Protein AF-A0AA38C260-F1 (afdb_monomer_lite)

Organism: Taxus chinensis (NCBI:txid29808)

Structure (mmCIF, N/CA/C/O backbone):
data_AF-A0AA38C260-F1
#
_entry.id   AF-A0AA38C260-F1
#
loop_
_atom_site.group_PDB
_atom_site.id
_atom_site.type_symbol
_atom_site.label_atom_id
_atom_site.label_alt_id
_atom_site.label_comp_id
_atom_site.label_asym_id
_atom_site.label_entity_id
_atom_site.label_seq_id
_atom_site.pdbx_PDB_ins_code
_atom_site.Cartn_x
_atom_site.Cartn_y
_atom_site.Cartn_z
_atom_site.occupancy
_atom_site.B_iso_or_equiv
_atom_site.auth_seq_id
_atom_site.auth_comp_id
_atom_site.auth_asym_id
_atom_site.auth_atom_id
_atom_site.pdbx_PDB_model_num
ATOM 1 N N . SER A 1 1 ? 33.867 -22.734 7.977 1.00 59.00 1 SER A N 1
ATOM 2 C CA . SER A 1 1 ? 32.813 -21.876 7.428 1.00 59.00 1 SER A CA 1
ATOM 3 C C . SER A 1 1 ? 33.289 -21.472 6.067 1.00 59.00 1 SER A C 1
ATOM 5 O O . SER A 1 1 ? 34.160 -20.619 5.976 1.00 59.00 1 SER A O 1
ATOM 7 N N . ASP A 1 2 ? 32.856 -22.215 5.061 1.00 59.16 2 ASP A N 1
ATOM 8 C CA . ASP A 1 2 ? 33.148 -21.930 3.665 1.00 59.16 2 ASP A CA 1
ATOM 9 C C . ASP A 1 2 ? 32.184 -20.819 3.242 1.00 59.16 2 ASP A C 1
ATOM 11 O O . ASP A 1 2 ? 31.002 -21.067 3.015 1.00 59.16 2 ASP A O 1
ATOM 15 N N . ASP A 1 3 ? 32.661 -19.575 3.290 1.00 70.31 3 ASP A N 1
ATOM 16 C CA . ASP A 1 3 ? 31.995 -18.456 2.631 1.00 70.31 3 ASP A CA 1
ATOM 17 C C . ASP A 1 3 ? 32.198 -18.654 1.125 1.00 70.31 3 ASP A C 1
ATOM 19 O O . ASP A 1 3 ? 33.306 -18.471 0.619 1.00 70.31 3 ASP A O 1
ATOM 23 N N . ASP A 1 4 ? 31.151 -19.089 0.423 1.00 73.56 4 ASP A N 1
ATOM 24 C CA . ASP A 1 4 ? 31.157 -19.204 -1.034 1.00 73.56 4 ASP A CA 1
ATOM 25 C C . ASP A 1 4 ? 31.498 -17.833 -1.650 1.00 73.56 4 ASP A C 1
ATOM 27 O O . ASP A 1 4 ? 30.744 -16.862 -1.531 1.00 73.56 4 ASP A O 1
ATOM 31 N N . GLU A 1 5 ? 32.666 -17.741 -2.289 1.00 76.06 5 GLU A N 1
ATOM 32 C CA . GLU A 1 5 ? 33.141 -16.538 -2.969 1.00 76.06 5 GLU A CA 1
ATOM 33 C C . GLU A 1 5 ? 32.204 -16.213 -4.143 1.00 76.06 5 GLU A C 1
ATOM 35 O O . GLU A 1 5 ? 32.021 -17.006 -5.070 1.00 76.06 5 GLU A O 1
ATOM 40 N N . ILE A 1 6 ? 31.557 -15.047 -4.088 1.00 75.25 6 ILE A N 1
ATOM 41 C CA . ILE A 1 6 ? 30.599 -14.618 -5.109 1.00 75.25 6 ILE A CA 1
ATOM 42 C C . ILE A 1 6 ? 31.380 -1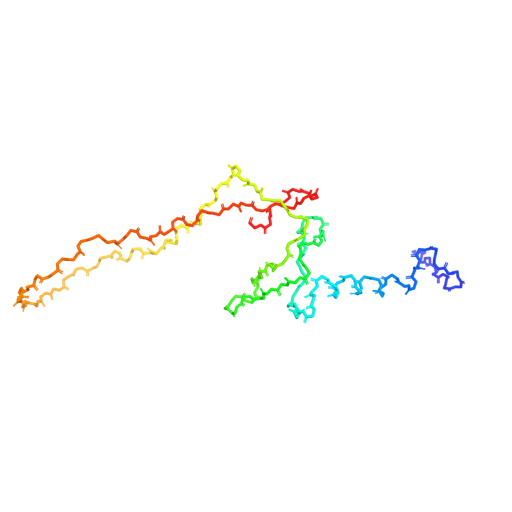4.233 -6.371 1.00 75.25 6 ILE A C 1
ATOM 44 O O . ILE A 1 6 ? 32.012 -13.180 -6.425 1.00 75.25 6 ILE A O 1
ATOM 48 N N . ASP A 1 7 ? 31.320 -15.076 -7.403 1.00 73.88 7 ASP A N 1
ATOM 49 C CA . ASP A 1 7 ? 31.914 -14.789 -8.712 1.00 73.88 7 ASP A CA 1
ATOM 50 C C . ASP A 1 7 ? 31.106 -13.714 -9.461 1.00 73.88 7 ASP A C 1
ATOM 52 O O . ASP A 1 7 ? 30.094 -13.985 -10.113 1.00 73.88 7 ASP A O 1
ATOM 56 N N . TYR A 1 8 ? 31.585 -12.471 -9.391 1.00 73.62 8 TYR A N 1
ATOM 57 C CA . TYR A 1 8 ? 31.019 -11.321 -10.105 1.00 73.62 8 TYR A CA 1
ATOM 58 C C . TYR A 1 8 ? 31.257 -11.350 -11.630 1.00 73.62 8 TYR A C 1
ATOM 60 O O . TYR A 1 8 ? 30.761 -10.468 -12.336 1.00 73.62 8 TYR A O 1
ATOM 68 N N . SER A 1 9 ? 31.994 -12.334 -12.162 1.00 79.50 9 SER A N 1
ATOM 69 C CA . SER A 1 9 ? 32.226 -12.498 -13.609 1.00 79.50 9 SER A CA 1
ATOM 70 C C . SER A 1 9 ? 31.003 -13.073 -14.326 1.00 79.50 9 SER A C 1
ATOM 72 O O . SER A 1 9 ? 30.809 -12.843 -15.523 1.00 79.50 9 SER A O 1
ATOM 74 N N . VAL A 1 10 ? 30.149 -13.806 -13.604 1.00 77.56 10 VAL A N 1
ATOM 75 C CA . VAL A 1 10 ? 28.909 -14.374 -14.136 1.00 77.56 10 VAL A CA 1
ATOM 76 C C . VAL A 1 10 ? 27.795 -13.345 -13.996 1.00 77.56 10 VAL A C 1
ATOM 78 O O . VAL A 1 10 ? 27.401 -12.972 -12.892 1.00 77.56 10 VAL A O 1
ATOM 81 N N . LYS A 1 11 ? 27.235 -12.896 -15.128 1.00 72.94 11 LYS A N 1
ATOM 82 C CA . LYS A 1 11 ? 26.057 -12.023 -15.103 1.00 72.94 11 LYS A CA 1
ATOM 83 C C . LYS A 1 11 ? 24.924 -12.740 -14.345 1.00 72.94 11 LYS A C 1
ATOM 85 O O . LYS A 1 11 ? 24.551 -13.843 -14.757 1.00 72.94 11 LYS A O 1
ATOM 90 N N . PRO A 1 12 ? 24.347 -12.140 -13.287 1.00 79.56 12 PRO A N 1
ATOM 91 C CA . PRO A 1 12 ? 23.298 -12.793 -12.516 1.00 79.56 12 PRO A CA 1
ATOM 92 C C . PRO A 1 12 ? 22.099 -13.106 -13.415 1.00 79.56 12 PRO A C 1
ATOM 94 O O . PRO A 1 12 ? 21.559 -12.211 -14.065 1.00 79.56 12 PRO A O 1
ATOM 97 N N . GLN A 1 13 ? 21.670 -14.370 -13.446 1.00 75.81 13 GLN A N 1
ATOM 98 C CA . GLN A 1 13 ? 20.603 -14.839 -14.346 1.00 75.81 13 GLN A CA 1
ATOM 99 C C . GLN A 1 13 ? 19.256 -14.135 -14.114 1.00 75.81 13 GLN A C 1
ATOM 101 O O . GLN A 1 13 ? 18.431 -14.075 -15.021 1.00 75.81 13 GLN A O 1
ATOM 106 N N . PHE A 1 14 ? 19.047 -13.576 -12.920 1.00 78.94 14 PHE A N 1
ATOM 107 C CA . PHE A 1 14 ? 17.810 -12.906 -12.520 1.00 78.94 14 PHE A CA 1
ATOM 108 C C . PHE A 1 14 ? 17.925 -11.377 -12.446 1.00 78.94 14 PHE A C 1
ATOM 110 O O . PHE A 1 14 ? 16.965 -10.725 -12.043 1.00 78.94 14 PHE A O 1
ATOM 117 N N . TYR A 1 15 ? 19.072 -10.787 -12.808 1.00 84.12 15 TYR A N 1
ATOM 118 C CA . TYR A 1 15 ? 19.221 -9.332 -12.796 1.00 84.12 15 TYR A CA 1
ATOM 119 C C . TYR A 1 15 ? 18.706 -8.724 -14.101 1.00 84.12 15 TYR A C 1
ATOM 121 O O . TYR A 1 15 ? 19.308 -8.891 -15.166 1.00 84.12 15 TYR A O 1
ATOM 129 N N . ASP A 1 16 ? 17.599 -7.994 -13.994 1.00 86.50 16 ASP A N 1
ATOM 130 C CA . ASP A 1 16 ? 17.069 -7.142 -15.053 1.00 86.50 16 ASP A CA 1
ATOM 131 C C . ASP A 1 16 ? 17.439 -5.676 -14.757 1.00 86.50 16 ASP A C 1
ATOM 133 O O . ASP A 1 16 ? 16.861 -5.083 -13.842 1.00 86.50 16 ASP A O 1
ATOM 137 N N . PRO A 1 17 ? 18.369 -5.073 -15.524 1.00 88.19 17 PRO A N 1
ATOM 138 C CA . PRO A 1 17 ? 18.802 -3.692 -15.309 1.00 88.19 17 PRO A CA 1
ATOM 139 C C . PRO A 1 17 ? 17.680 -2.654 -15.425 1.00 88.19 17 PRO A C 1
ATOM 141 O O . PRO A 1 17 ? 17.819 -1.562 -14.892 1.00 88.19 17 PRO A O 1
ATOM 144 N N . CYS A 1 18 ? 16.584 -2.973 -16.121 1.00 91.25 18 CYS A N 1
ATOM 145 C CA . CYS A 1 18 ? 15.461 -2.060 -16.338 1.00 91.25 18 CYS A CA 1
ATOM 146 C C . CYS A 1 18 ? 14.292 -2.323 -15.377 1.00 91.25 18 CYS A C 1
ATOM 148 O O . CYS A 1 18 ? 13.206 -1.765 -15.562 1.00 91.25 18 CYS A O 1
ATOM 150 N N . SER A 1 19 ? 14.447 -3.216 -14.391 1.00 89.88 19 SER A N 1
ATOM 151 C CA . SER A 1 19 ? 13.377 -3.490 -13.425 1.00 89.88 19 SER A CA 1
ATOM 152 C C . SER A 1 19 ? 13.001 -2.236 -12.645 1.00 89.88 19 SER A C 1
ATOM 154 O O . SER A 1 19 ? 11.823 -1.884 -12.596 1.00 89.88 19 SER A O 1
ATOM 156 N N . ASP A 1 20 ? 14.007 -1.528 -12.139 1.00 91.12 20 ASP A N 1
ATOM 157 C CA . ASP A 1 20 ? 13.814 -0.344 -11.306 1.00 91.12 20 ASP A CA 1
ATOM 158 C C . ASP A 1 20 ? 13.115 0.781 -12.085 1.00 91.12 20 ASP A C 1
ATOM 160 O O . ASP A 1 20 ? 12.135 1.343 -11.598 1.00 91.12 20 ASP A O 1
ATOM 164 N N . ASP A 1 21 ? 13.521 1.029 -13.337 1.00 94.94 21 ASP A N 1
ATOM 165 C CA . ASP A 1 21 ? 12.898 2.038 -14.208 1.00 94.94 21 ASP A CA 1
ATOM 166 C C . ASP A 1 21 ? 11.405 1.750 -14.453 1.00 94.94 21 ASP A C 1
ATOM 168 O O . ASP A 1 21 ? 10.561 2.653 -14.494 1.00 94.94 21 ASP A O 1
ATOM 172 N N . ARG A 1 22 ? 11.047 0.470 -14.629 1.00 94.69 22 ARG A N 1
ATOM 173 C CA . ARG A 1 22 ? 9.649 0.060 -14.836 1.00 94.69 22 ARG A CA 1
ATOM 174 C C . ARG A 1 22 ? 8.823 0.242 -13.569 1.00 94.69 22 ARG A C 1
ATOM 176 O O . ARG A 1 22 ? 7.681 0.706 -13.658 1.00 94.69 22 ARG A O 1
ATOM 183 N N . ASP A 1 23 ? 9.389 -0.109 -12.420 1.00 91.44 23 ASP A N 1
ATOM 184 C CA . ASP A 1 23 ? 8.730 0.023 -11.124 1.00 91.44 23 ASP A CA 1
ATOM 185 C C . ASP A 1 23 ? 8.541 1.498 -10.747 1.00 91.44 23 ASP A C 1
ATOM 187 O O . ASP A 1 23 ? 7.447 1.894 -10.326 1.00 91.44 23 ASP A O 1
ATOM 191 N N . GLU A 1 24 ? 9.546 2.341 -10.994 1.00 92.00 24 GLU A N 1
ATOM 192 C CA . GLU A 1 24 ? 9.460 3.791 -10.818 1.00 92.00 24 GLU A CA 1
ATOM 193 C C . GLU A 1 24 ? 8.349 4.385 -11.691 1.00 92.00 24 GLU A C 1
ATOM 195 O O . GLU A 1 24 ? 7.419 5.014 -11.172 1.00 92.00 24 GLU A O 1
ATOM 200 N N . ALA A 1 25 ? 8.348 4.091 -12.995 1.00 93.56 25 ALA A N 1
ATOM 201 C CA . ALA A 1 25 ? 7.320 4.578 -13.914 1.00 93.56 25 ALA A CA 1
ATOM 202 C C . ALA A 1 25 ? 5.903 4.114 -13.518 1.00 93.56 25 ALA A C 1
ATOM 204 O O . ALA A 1 25 ? 4.915 4.842 -13.699 1.00 93.56 25 ALA A O 1
ATOM 205 N N . TRP A 1 26 ? 5.767 2.902 -12.968 1.00 91.56 26 TRP A N 1
ATOM 206 C CA . TRP A 1 26 ? 4.495 2.403 -12.448 1.00 91.56 26 TRP A CA 1
ATOM 207 C C . TRP A 1 26 ? 4.039 3.185 -11.206 1.00 91.56 26 TRP A C 1
ATOM 209 O O . TRP A 1 26 ? 2.874 3.606 -11.134 1.00 91.56 26 TRP A O 1
ATOM 219 N N . VAL A 1 27 ? 4.948 3.442 -10.258 1.00 90.31 27 VAL A N 1
ATOM 220 C CA . VAL A 1 27 ? 4.685 4.231 -9.043 1.00 90.31 27 VAL A CA 1
ATOM 221 C C . VAL A 1 27 ? 4.300 5.667 -9.391 1.00 90.31 27 VAL A C 1
ATOM 223 O O . VAL A 1 27 ? 3.294 6.176 -8.882 1.00 90.31 27 VAL A O 1
ATOM 226 N N . GLU A 1 28 ? 5.039 6.318 -10.285 1.00 90.50 28 GLU A N 1
ATOM 227 C CA . GLU A 1 28 ? 4.768 7.688 -10.724 1.00 90.50 28 GLU A CA 1
ATOM 228 C C . GLU A 1 28 ? 3.392 7.815 -11.375 1.00 90.50 28 GLU A C 1
ATOM 230 O O . GLU A 1 28 ? 2.586 8.682 -11.003 1.00 90.50 28 GLU A O 1
ATOM 235 N N . ARG A 1 29 ? 3.064 6.885 -12.281 1.00 90.19 29 ARG A N 1
ATOM 236 C CA . ARG A 1 29 ? 1.746 6.815 -12.921 1.00 90.19 29 ARG A CA 1
ATOM 237 C C . ARG A 1 29 ? 0.634 6.653 -11.891 1.00 90.19 29 ARG A C 1
ATOM 239 O O . ARG A 1 29 ? -0.431 7.263 -12.022 1.00 90.19 29 ARG A O 1
ATOM 246 N N . ARG A 1 30 ? 0.866 5.849 -10.848 1.00 87.69 30 ARG A N 1
ATOM 247 C CA . ARG A 1 30 ? -0.112 5.633 -9.776 1.00 87.69 30 ARG A CA 1
ATOM 248 C C . ARG A 1 30 ? -0.287 6.873 -8.902 1.00 87.69 30 ARG A C 1
ATOM 250 O O . ARG A 1 30 ? -1.418 7.177 -8.517 1.00 87.69 30 ARG A O 1
ATOM 257 N N . ARG A 1 31 ? 0.799 7.598 -8.618 1.00 87.94 31 ARG A N 1
ATOM 258 C CA . ARG A 1 31 ? 0.792 8.834 -7.818 1.00 87.94 31 ARG A CA 1
ATOM 259 C C . ARG A 1 31 ? 0.210 10.031 -8.568 1.00 87.94 31 ARG A C 1
ATOM 261 O O . ARG A 1 31 ? -0.317 10.929 -7.914 1.00 87.94 31 ARG A O 1
ATOM 268 N N . LYS A 1 32 ? 0.256 10.051 -9.906 1.00 86.31 32 LYS A N 1
ATOM 269 C CA . LYS A 1 32 ? -0.223 11.172 -10.744 1.00 86.31 32 LYS A CA 1
ATOM 270 C C . LYS A 1 32 ? 0.386 12.518 -10.312 1.00 86.31 32 LYS A C 1
ATOM 272 O O . LYS A 1 32 ? -0.331 13.502 -10.147 1.00 86.31 32 LYS A O 1
ATOM 277 N N . GLY A 1 33 ? 1.690 12.527 -10.030 1.00 84.06 33 GLY A N 1
ATOM 278 C CA . GLY A 1 33 ? 2.426 13.718 -9.580 1.00 84.06 33 GLY A CA 1
ATOM 279 C C . GLY A 1 33 ? 2.177 14.144 -8.126 1.00 84.06 33 GLY A C 1
ATOM 280 O O . GLY A 1 33 ? 2.686 15.175 -7.693 1.00 84.06 33 GLY A O 1
ATOM 281 N N . ARG A 1 34 ? 1.406 13.379 -7.341 1.00 85.00 34 ARG A N 1
ATOM 282 C CA . ARG A 1 34 ? 1.201 13.665 -5.913 1.00 85.00 34 ARG A CA 1
ATOM 283 C C . ARG A 1 34 ? 2.404 13.210 -5.092 1.00 85.00 34 ARG A C 1
ATOM 285 O O . ARG A 1 34 ? 2.889 12.092 -5.262 1.00 85.00 34 ARG A O 1
ATOM 292 N N . LYS A 1 35 ? 2.822 14.047 -4.140 1.00 85.75 35 LYS A N 1
ATOM 293 C CA . LYS A 1 35 ? 3.780 13.652 -3.101 1.00 85.75 35 LYS A CA 1
ATOM 294 C C . LYS A 1 35 ? 3.111 12.660 -2.149 1.00 85.75 35 LYS A C 1
ATOM 296 O O . LYS A 1 35 ? 1.944 12.830 -1.798 1.00 85.75 35 LYS A O 1
ATOM 301 N N . SER A 1 36 ? 3.845 11.628 -1.758 1.00 89.44 36 SER A N 1
ATOM 302 C CA . SER A 1 36 ? 3.408 10.631 -0.781 1.00 89.44 36 SER A CA 1
ATOM 303 C C . SER A 1 36 ? 4.365 10.627 0.398 1.00 89.44 36 SER A C 1
ATOM 305 O O . SER A 1 36 ? 5.574 10.597 0.179 1.00 89.44 36 SER A O 1
ATOM 307 N N . ASP A 1 37 ? 3.838 10.579 1.617 1.00 89.12 37 ASP A N 1
ATOM 308 C CA . ASP A 1 37 ? 4.677 10.546 2.821 1.00 89.12 37 ASP A CA 1
ATOM 309 C C . ASP A 1 37 ? 5.279 9.158 3.086 1.00 89.12 37 ASP A C 1
ATOM 311 O O . ASP A 1 37 ? 6.355 9.044 3.666 1.00 89.12 37 ASP A O 1
ATOM 315 N N . ALA A 1 38 ? 4.567 8.097 2.693 1.00 90.38 38 ALA A N 1
ATOM 316 C CA . ALA A 1 38 ? 4.931 6.711 2.976 1.00 90.38 38 ALA A CA 1
ATOM 317 C C . ALA A 1 38 ? 4.334 5.733 1.952 1.00 90.38 38 ALA A C 1
ATOM 319 O O . ALA A 1 38 ? 3.412 6.076 1.202 1.00 90.38 38 ALA A O 1
ATOM 320 N N . LEU A 1 39 ? 4.833 4.496 1.976 1.00 91.75 39 LEU A N 1
ATOM 321 C CA . LEU A 1 39 ? 4.209 3.317 1.373 1.00 91.75 39 LEU A CA 1
ATOM 322 C C . LEU A 1 39 ? 3.570 2.482 2.487 1.00 91.75 39 LEU A C 1
ATOM 324 O O . LEU A 1 39 ? 4.200 2.265 3.519 1.00 91.75 39 LEU A O 1
ATOM 328 N N . LEU A 1 40 ? 2.338 2.007 2.286 1.00 93.50 40 LEU A N 1
ATOM 329 C CA . LEU A 1 40 ? 1.689 1.089 3.229 1.00 93.50 40 LEU A CA 1
ATOM 330 C C . LEU A 1 40 ? 1.751 -0.332 2.687 1.00 93.50 40 LEU A C 1
ATOM 332 O O . LEU A 1 40 ? 1.397 -0.577 1.531 1.00 93.50 40 LEU A O 1
ATOM 336 N N . THR A 1 41 ? 2.158 -1.260 3.542 1.00 95.31 41 THR A N 1
ATOM 337 C CA . THR A 1 41 ? 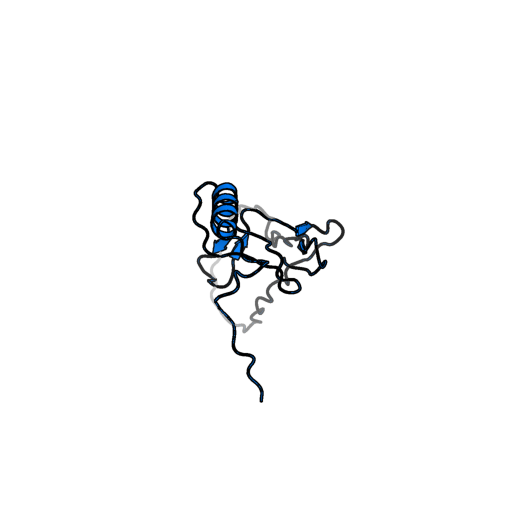2.261 -2.691 3.258 1.00 95.31 41 THR A CA 1
ATOM 338 C C . THR A 1 41 ? 1.436 -3.484 4.263 1.00 95.31 41 THR A C 1
ATOM 340 O O . THR A 1 41 ? 1.171 -3.032 5.377 1.00 95.31 41 THR A O 1
ATOM 343 N N . CYS A 1 42 ? 0.986 -4.669 3.859 1.00 95.19 42 CYS A N 1
ATOM 344 C CA . CYS A 1 42 ? 0.311 -5.578 4.771 1.00 95.19 42 CYS A CA 1
ATOM 345 C C . CYS A 1 42 ? 1.306 -6.085 5.828 1.00 95.19 42 CYS A C 1
ATOM 347 O O . CYS A 1 42 ? 2.372 -6.568 5.448 1.00 95.19 42 CYS A O 1
ATOM 349 N N . PRO A 1 43 ? 0.968 -6.058 7.128 1.00 95.12 43 PRO A N 1
ATOM 350 C CA . PRO A 1 43 ? 1.881 -6.505 8.181 1.00 95.12 43 PRO A CA 1
ATOM 351 C C . PRO A 1 43 ? 2.168 -8.015 8.156 1.00 95.12 43 PRO A C 1
ATOM 353 O O . PRO A 1 43 ? 3.165 -8.444 8.723 1.00 95.12 43 PRO A O 1
ATOM 356 N N . ALA A 1 44 ? 1.317 -8.824 7.516 1.00 96.31 44 ALA A N 1
ATOM 357 C CA . ALA A 1 44 ? 1.482 -10.278 7.480 1.00 96.31 44 ALA A CA 1
ATOM 358 C C . ALA A 1 44 ? 2.219 -10.777 6.227 1.00 96.31 44 ALA A C 1
ATOM 360 O O . ALA A 1 44 ? 3.069 -11.655 6.323 1.00 96.31 44 ALA A O 1
ATOM 361 N N . CYS A 1 45 ? 1.891 -10.241 5.048 1.00 95.69 45 CYS A N 1
ATOM 362 C CA . CYS A 1 45 ? 2.435 -10.718 3.770 1.00 95.69 45 CYS A CA 1
ATOM 363 C C . CYS A 1 45 ? 3.246 -9.668 3.000 1.00 95.69 45 CYS A C 1
ATOM 365 O O . CYS A 1 45 ? 3.609 -9.909 1.852 1.00 95.69 45 CYS A O 1
ATOM 367 N N . PHE A 1 46 ? 3.461 -8.483 3.579 1.00 94.50 46 PHE A N 1
ATOM 368 C CA . PHE A 1 46 ? 4.196 -7.358 2.984 1.00 94.50 46 PHE A CA 1
ATOM 369 C C . PHE A 1 46 ? 3.689 -6.866 1.621 1.00 94.50 46 PHE A C 1
ATOM 371 O O . PHE A 1 46 ? 4.304 -6.002 1.002 1.00 94.50 46 PHE A O 1
ATOM 378 N N . THR A 1 47 ? 2.521 -7.332 1.172 1.00 95.44 47 THR A N 1
ATOM 379 C CA . THR A 1 47 ? 1.900 -6.861 -0.068 1.00 95.44 47 THR A CA 1
ATOM 380 C C . THR A 1 47 ? 1.630 -5.363 0.023 1.00 95.44 47 THR A C 1
ATOM 382 O O . THR A 1 47 ? 1.061 -4.889 1.008 1.00 95.44 47 THR A O 1
ATOM 385 N N . THR A 1 48 ? 2.004 -4.610 -1.011 1.00 94.19 48 THR A N 1
ATOM 386 C CA . THR A 1 48 ? 1.741 -3.170 -1.084 1.00 94.19 48 THR A CA 1
ATOM 387 C C . THR A 1 48 ? 0.238 -2.899 -1.095 1.00 94.19 48 THR A C 1
ATOM 389 O O . THR A 1 48 ? -0.484 -3.361 -1.980 1.00 94.19 48 THR A O 1
ATOM 392 N N . LEU A 1 49 ? -0.225 -2.124 -0.115 1.00 94.19 49 LEU A N 1
ATOM 393 C CA . LEU A 1 49 ? -1.625 -1.731 0.050 1.00 94.19 49 LEU A CA 1
ATOM 394 C C . LEU A 1 49 ? -1.884 -0.301 -0.422 1.00 94.19 49 LEU A C 1
ATOM 396 O O . LEU A 1 49 ? -2.989 0.022 -0.849 1.00 94.19 49 LEU A O 1
ATOM 400 N N . CYS A 1 50 ? -0.884 0.580 -0.350 1.00 93.38 50 CYS A N 1
ATOM 401 C CA . CYS A 1 50 ? -1.029 1.957 -0.808 1.00 93.38 50 CYS A CA 1
ATOM 402 C C . CYS A 1 50 ? 0.316 2.577 -1.196 1.00 93.38 50 CYS A C 1
ATOM 404 O O . CYS A 1 50 ? 1.278 2.535 -0.432 1.00 93.38 50 CYS A O 1
ATOM 406 N N . VAL A 1 51 ? 0.346 3.211 -2.371 1.00 92.56 51 VAL A N 1
ATOM 407 C CA . VAL A 1 51 ? 1.528 3.907 -2.917 1.00 92.56 51 VAL A CA 1
ATOM 408 C C . VAL A 1 51 ? 1.478 5.424 -2.669 1.00 92.56 51 VAL A C 1
ATOM 410 O O . VAL A 1 51 ? 2.486 6.122 -2.785 1.00 92.56 51 VAL A O 1
ATOM 413 N N . ALA A 1 52 ? 0.294 5.945 -2.330 1.00 91.62 52 ALA A N 1
ATOM 414 C CA . ALA A 1 52 ? 0.034 7.363 -2.105 1.00 91.62 52 ALA A CA 1
ATOM 415 C C . ALA A 1 52 ? -0.633 7.569 -0.740 1.00 91.62 52 ALA A C 1
ATOM 417 O O . ALA A 1 52 ? -1.840 7.368 -0.590 1.00 91.62 52 ALA A O 1
ATOM 418 N N . CYS A 1 53 ? 0.156 7.965 0.254 1.00 91.06 53 CYS A N 1
ATOM 419 C CA . CYS A 1 53 ? -0.296 8.095 1.638 1.00 91.06 53 CYS A CA 1
ATOM 420 C C . CYS A 1 53 ? -0.194 9.538 2.116 1.00 91.06 53 CYS A C 1
ATOM 422 O O . CYS A 1 53 ? 0.730 10.250 1.721 1.00 91.06 53 CYS A O 1
ATOM 424 N N . GLN A 1 54 ? -1.135 9.922 2.975 1.00 90.94 54 GLN A N 1
ATOM 425 C CA . GLN A 1 54 ? -1.157 11.204 3.668 1.00 90.94 54 GLN A CA 1
ATOM 426 C C . GLN A 1 54 ? -0.950 10.960 5.164 1.00 90.94 54 GLN A C 1
ATOM 428 O O . GLN A 1 54 ? -1.734 10.240 5.788 1.00 90.94 54 GLN A O 1
ATOM 433 N N . ARG A 1 55 ? 0.100 11.543 5.740 1.00 93.38 55 ARG A N 1
ATOM 434 C CA . ARG A 1 55 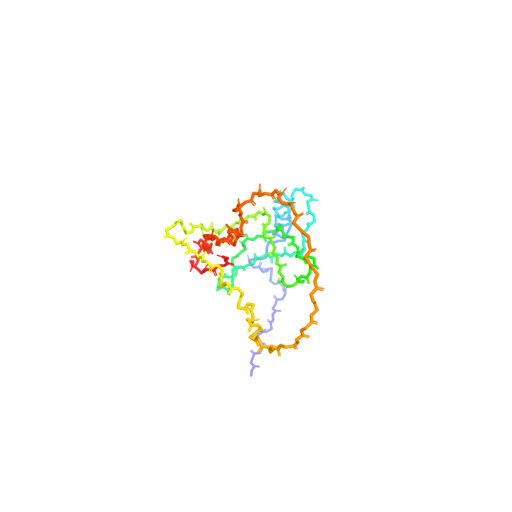? 0.379 11.464 7.178 1.00 93.38 55 ARG A CA 1
ATOM 435 C C . ARG A 1 55 ? -0.557 12.381 7.965 1.00 93.38 55 ARG A C 1
ATOM 437 O O . ARG A 1 55 ? -0.841 13.500 7.541 1.00 93.38 55 ARG A O 1
ATOM 444 N N . HIS A 1 56 ? -1.033 11.914 9.116 1.00 92.56 56 HIS A N 1
ATOM 445 C CA . HIS A 1 56 ? -1.859 12.726 10.005 1.00 92.56 56 HIS A CA 1
ATOM 446 C C . HIS A 1 56 ? -1.017 13.833 10.667 1.00 92.56 56 HIS A C 1
ATOM 448 O O . HIS A 1 56 ? 0.117 13.604 11.078 1.00 92.56 56 HIS A O 1
ATOM 454 N N . GLU A 1 57 ? -1.586 15.034 10.816 1.00 90.19 57 GLU A N 1
ATOM 455 C CA . GLU A 1 57 ? -0.870 16.210 11.338 1.00 90.19 57 GLU A CA 1
ATOM 456 C C . GLU A 1 57 ? -0.514 16.067 12.828 1.00 90.19 57 GLU A C 1
ATOM 458 O O . GLU A 1 57 ? 0.631 16.252 13.226 1.00 90.19 57 GLU A O 1
ATOM 463 N N . LYS A 1 58 ? -1.489 15.664 13.656 1.00 93.00 58 LYS A N 1
ATOM 464 C CA . LYS A 1 58 ? -1.298 15.441 15.102 1.00 93.00 58 LYS A CA 1
ATOM 465 C C . LYS A 1 58 ? -0.552 14.146 15.459 1.00 93.00 58 LYS A C 1
ATOM 467 O O . LYS A 1 58 ? 0.251 14.141 16.387 1.00 93.00 58 LYS A O 1
ATOM 472 N N . TYR A 1 59 ? -0.849 13.040 14.774 1.00 91.50 59 TYR A N 1
ATOM 473 C CA . TYR A 1 59 ? -0.324 11.710 15.080 1.00 91.50 59 TYR A CA 1
ATOM 474 C C . TYR A 1 59 ? 0.578 11.237 13.943 1.00 91.50 59 TYR A C 1
ATOM 476 O O . TYR A 1 59 ? 0.115 10.665 12.963 1.00 91.50 59 TYR A O 1
ATOM 484 N N . VAL A 1 60 ? 1.882 11.459 14.088 1.00 89.00 60 VAL A N 1
ATOM 485 C CA . VAL A 1 60 ? 2.882 11.205 13.034 1.00 89.00 60 VAL A CA 1
ATOM 486 C C . VAL A 1 60 ? 2.920 9.735 12.587 1.00 89.00 60 VAL A C 1
ATOM 488 O O . VAL A 1 60 ? 3.275 9.449 11.450 1.00 89.00 60 VAL A O 1
ATOM 491 N N . THR A 1 61 ? 2.531 8.803 13.457 1.00 89.69 61 THR A N 1
ATOM 492 C CA . THR A 1 61 ? 2.485 7.362 13.165 1.00 89.69 61 THR A CA 1
ATOM 493 C C . THR A 1 61 ? 1.217 6.916 12.441 1.00 89.69 61 THR A C 1
ATOM 495 O O . THR A 1 61 ? 1.129 5.763 12.027 1.00 89.69 61 THR A O 1
ATOM 498 N N . GLN A 1 62 ? 0.225 7.795 12.291 1.00 90.88 62 GLN A N 1
ATOM 499 C CA . GLN A 1 62 ? -1.023 7.478 11.611 1.00 90.88 62 GLN A CA 1
ATOM 500 C C . GLN A 1 62 ? -0.976 7.979 10.174 1.00 90.88 62 GLN A C 1
ATOM 502 O O . GLN A 1 62 ? -0.649 9.135 9.892 1.00 90.88 62 GLN A O 1
ATOM 507 N N . TYR A 1 63 ? -1.349 7.094 9.260 1.00 93.25 63 TYR A N 1
ATOM 508 C CA . TYR A 1 63 ? -1.332 7.353 7.832 1.00 93.25 63 TYR A CA 1
ATOM 509 C C . TYR A 1 63 ? -2.679 6.989 7.235 1.00 93.25 63 TYR A C 1
ATOM 511 O O . TYR A 1 63 ? -3.271 5.964 7.566 1.00 93.25 63 TYR A O 1
ATOM 519 N N . ARG A 1 64 ? -3.142 7.824 6.310 1.00 90.62 64 ARG A N 1
ATOM 520 C CA . ARG A 1 64 ? -4.338 7.575 5.517 1.00 90.62 64 ARG A CA 1
ATOM 521 C C . ARG A 1 64 ? -3.939 7.168 4.105 1.00 90.62 64 ARG A C 1
ATOM 523 O O . ARG A 1 64 ? -3.199 7.884 3.426 1.00 90.62 64 ARG A O 1
ATOM 530 N N . ALA A 1 65 ? -4.474 6.042 3.646 1.00 91.94 65 ALA A N 1
ATOM 531 C CA . ALA A 1 65 ? -4.355 5.621 2.258 1.00 91.94 65 ALA A CA 1
ATOM 532 C C . ALA A 1 65 ? -5.231 6.508 1.358 1.00 91.94 65 ALA A C 1
ATOM 534 O O . ALA A 1 65 ? -6.440 6.604 1.569 1.00 91.94 65 ALA A O 1
ATOM 535 N N . MET A 1 66 ? -4.640 7.146 0.342 1.00 89.06 66 MET A N 1
ATOM 536 C CA . MET A 1 66 ? -5.403 7.930 -0.642 1.00 89.06 66 MET A CA 1
ATOM 537 C C . MET A 1 66 ? -5.940 7.053 -1.773 1.00 89.06 66 MET A C 1
ATOM 539 O O . MET A 1 66 ? -7.029 7.302 -2.284 1.00 89.06 66 MET A O 1
ATOM 543 N N . PHE A 1 67 ? -5.182 6.026 -2.164 1.00 86.94 67 PHE A N 1
ATOM 544 C CA . PHE A 1 67 ? -5.581 5.051 -3.174 1.00 86.94 67 PHE A CA 1
ATOM 545 C C . PHE A 1 67 ? -5.165 3.656 -2.739 1.00 86.94 67 PHE A C 1
ATOM 547 O O . PHE A 1 67 ? -3.976 3.350 -2.664 1.00 86.94 67 PHE A O 1
ATOM 554 N N . VAL A 1 68 ? -6.158 2.812 -2.493 1.00 90.88 68 VAL A N 1
ATOM 555 C CA . VAL A 1 68 ? -5.941 1.466 -1.975 1.00 90.88 68 VAL A CA 1
ATOM 556 C C . VAL A 1 68 ? -5.687 0.485 -3.124 1.00 90.88 68 VAL A C 1
ATOM 558 O O . VAL A 1 68 ? -6.220 0.629 -4.229 1.00 90.88 68 VAL A O 1
ATOM 561 N N . LEU A 1 69 ? -4.837 -0.497 -2.862 1.00 92.62 69 LEU A N 1
ATOM 562 C CA . LEU A 1 69 ? -4.514 -1.651 -3.688 1.00 92.62 69 LEU A CA 1
ATOM 563 C C . LEU A 1 69 ? -4.641 -2.888 -2.800 1.00 92.62 69 LEU A C 1
ATOM 565 O O . LEU A 1 69 ? -4.370 -2.810 -1.608 1.00 92.62 69 LEU A O 1
ATOM 569 N N . ASN A 1 70 ? -5.026 -4.026 -3.372 1.00 93.12 70 ASN A N 1
ATOM 570 C CA . ASN A 1 70 ? -4.970 -5.314 -2.674 1.00 93.12 70 ASN A CA 1
ATOM 571 C C . ASN A 1 70 ? -5.719 -5.345 -1.321 1.00 93.12 70 ASN A C 1
ATOM 573 O O . ASN A 1 70 ? -5.301 -6.034 -0.390 1.00 93.12 70 ASN A O 1
ATOM 577 N N . CYS A 1 71 ? -6.831 -4.610 -1.211 1.00 94.00 71 CYS A N 1
ATOM 578 C CA . CYS A 1 71 ? -7.703 -4.590 -0.035 1.00 94.00 71 CYS A CA 1
ATOM 579 C C . CYS A 1 71 ? -9.148 -4.930 -0.407 1.00 94.00 71 CYS A C 1
ATOM 581 O O . CYS A 1 71 ? -9.607 -4.619 -1.507 1.00 94.00 71 CYS A O 1
ATOM 583 N N . LYS A 1 72 ? -9.875 -5.532 0.535 1.00 94.31 72 LYS A N 1
ATOM 584 C CA . LYS A 1 72 ? -11.300 -5.864 0.447 1.00 94.31 72 LYS A CA 1
ATOM 585 C C . LYS A 1 72 ? -12.017 -5.333 1.684 1.00 94.31 72 LYS A C 1
ATOM 587 O O . LYS A 1 72 ? -11.494 -5.447 2.786 1.00 94.31 72 LYS A O 1
ATOM 592 N N . ILE A 1 73 ? -13.205 -4.768 1.496 1.00 93.19 73 ILE A N 1
ATOM 593 C CA . ILE A 1 73 ? -14.058 -4.303 2.596 1.00 93.19 73 ILE A CA 1
ATOM 594 C C . ILE A 1 73 ? -14.948 -5.470 3.026 1.00 93.19 73 ILE A C 1
ATOM 596 O O . ILE A 1 73 ? -15.559 -6.124 2.180 1.00 93.19 73 ILE A O 1
ATOM 600 N N . VAL A 1 74 ? -15.025 -5.735 4.327 1.00 91.44 74 VAL A N 1
ATOM 601 C CA . VAL A 1 74 ? -15.921 -6.753 4.883 1.00 91.44 74 VAL A CA 1
ATOM 602 C C . VAL A 1 74 ? -17.268 -6.098 5.181 1.00 91.44 74 VAL A C 1
ATOM 604 O O . VAL A 1 74 ? -17.472 -5.486 6.226 1.00 91.44 74 VAL A O 1
ATOM 607 N N . ASP A 1 75 ? -18.212 -6.214 4.248 1.00 86.38 75 ASP A N 1
ATOM 608 C CA . ASP A 1 75 ? -19.525 -5.560 4.360 1.00 86.38 75 ASP A CA 1
ATOM 609 C C . ASP A 1 75 ? -20.413 -6.119 5.480 1.00 86.38 75 ASP A C 1
ATOM 611 O O . ASP A 1 75 ? -21.291 -5.415 5.986 1.00 86.38 75 ASP A O 1
ATOM 615 N N . ASN A 1 76 ? -20.163 -7.368 5.875 1.00 82.19 76 ASN A N 1
ATOM 616 C CA . ASN A 1 76 ? -20.968 -8.106 6.848 1.00 82.19 76 ASN A CA 1
ATOM 617 C C . ASN A 1 76 ? -20.620 -7.770 8.304 1.00 82.19 76 ASN A C 1
ATOM 619 O O . ASN A 1 76 ? -21.336 -8.186 9.212 1.00 82.19 76 ASN A O 1
ATOM 623 N N . GLN A 1 77 ? -19.534 -7.032 8.538 1.00 83.00 77 GLN A N 1
ATOM 624 C CA . GLN A 1 77 ? -19.055 -6.697 9.872 1.00 83.00 77 GLN A CA 1
ATOM 625 C C . GLN A 1 77 ? -19.074 -5.186 10.084 1.00 83.00 77 GLN A C 1
ATOM 627 O O . GLN A 1 77 ? -18.781 -4.390 9.193 1.00 83.00 77 GLN A O 1
ATOM 632 N N . ARG A 1 78 ? -19.461 -4.790 11.294 1.00 83.75 78 ARG A N 1
ATOM 633 C CA . ARG A 1 78 ? -19.586 -3.399 11.717 1.00 83.75 78 ARG A CA 1
ATOM 634 C C . ARG A 1 78 ? -18.879 -3.245 13.053 1.00 83.75 78 ARG A C 1
ATOM 636 O O . ARG A 1 78 ? -19.326 -3.815 14.046 1.00 83.75 78 ARG A O 1
ATOM 643 N N . LEU A 1 79 ? -17.779 -2.504 13.056 1.00 79.38 79 LEU A N 1
ATOM 644 C CA . LEU A 1 79 ? -17.017 -2.175 14.252 1.00 79.38 79 LEU A CA 1
ATOM 645 C C . LEU A 1 79 ? -17.501 -0.837 14.806 1.00 79.38 79 LEU A C 1
ATOM 647 O O . LEU A 1 79 ? -17.818 0.080 14.048 1.00 79.38 79 LEU A O 1
ATOM 651 N N . ARG A 1 80 ? -17.570 -0.739 16.132 1.00 80.00 80 ARG A N 1
ATOM 652 C CA . ARG A 1 80 ? -17.822 0.516 16.842 1.00 80.00 80 ARG A CA 1
ATOM 653 C C . ARG A 1 80 ? -16.547 0.899 17.563 1.00 80.00 80 ARG A C 1
ATOM 655 O O . ARG A 1 80 ? -15.942 0.049 18.220 1.00 80.00 80 ARG A O 1
ATOM 662 N N . LEU A 1 81 ? -16.145 2.159 17.438 1.00 69.69 81 LEU A N 1
ATOM 663 C CA . LEU A 1 81 ? -15.043 2.667 18.239 1.00 69.69 81 LEU A CA 1
ATOM 664 C C . LEU A 1 81 ? -15.431 2.546 19.722 1.00 69.69 81 LEU A C 1
ATOM 666 O O . LEU A 1 81 ? -16.577 2.853 20.065 1.00 69.69 81 LEU A O 1
ATOM 670 N N . PRO A 1 82 ? -14.525 2.102 20.610 1.00 64.31 82 PRO A N 1
ATOM 671 C CA . PRO A 1 82 ? -14.791 2.151 22.036 1.00 64.31 82 PRO A CA 1
ATOM 672 C C . PRO A 1 82 ? -15.172 3.584 22.399 1.00 64.31 82 PRO A C 1
ATOM 674 O O . PRO A 1 82 ? -14.415 4.511 22.113 1.00 64.31 82 PRO A O 1
ATOM 677 N N . ALA A 1 83 ? -16.352 3.774 22.994 1.00 60.56 83 ALA A N 1
ATOM 678 C CA . ALA A 1 83 ? -16.719 5.069 23.538 1.00 60.56 83 ALA A CA 1
ATOM 679 C C . ALA A 1 83 ? -15.628 5.442 24.539 1.00 60.56 83 ALA A C 1
ATOM 681 O O . ALA A 1 83 ? -15.445 4.734 25.533 1.00 60.56 83 ALA A O 1
ATOM 682 N N . ASP A 1 84 ? -14.872 6.505 24.255 1.00 55.31 84 ASP A N 1
ATOM 683 C CA . ASP A 1 84 ? -13.896 7.030 25.196 1.00 55.31 84 ASP A CA 1
ATOM 684 C C . ASP A 1 84 ? -14.592 7.139 26.551 1.00 55.31 84 ASP A C 1
ATOM 686 O O . ASP A 1 84 ? -15.539 7.916 26.718 1.00 55.31 84 ASP A O 1
ATOM 690 N N . CYS A 1 85 ? -14.144 6.339 27.521 1.00 41.94 85 CYS A N 1
ATOM 691 C CA . CYS A 1 85 ? -14.529 6.470 28.913 1.00 41.94 85 CYS A CA 1
ATOM 692 C C . CYS A 1 85 ? -13.990 7.818 29.397 1.00 41.94 85 CYS A C 1
ATOM 694 O O . CYS A 1 85 ? -12.979 7.893 30.099 1.00 41.94 85 CYS A O 1
ATOM 696 N N . LYS A 1 86 ? -14.664 8.911 29.020 1.00 51.94 86 LYS A N 1
ATOM 697 C CA . LYS A 1 86 ? -14.564 10.202 29.679 1.00 51.94 86 LYS A CA 1
ATOM 698 C C . LYS A 1 86 ? -14.948 9.921 31.118 1.00 51.94 86 LYS A C 1
ATOM 700 O O . LYS A 1 86 ? -16.125 9.805 31.450 1.00 51.94 86 LYS A O 1
ATOM 705 N N . ARG A 1 87 ? -13.920 9.706 31.942 1.00 51.88 87 ARG A N 1
ATOM 706 C CA . ARG A 1 87 ? -13.989 9.525 33.387 1.00 51.88 87 ARG A CA 1
ATOM 707 C C . ARG A 1 87 ? -15.031 10.499 33.921 1.00 51.88 87 ARG A C 1
ATOM 709 O O . ARG A 1 87 ? -14.778 11.703 33.972 1.00 51.88 87 ARG A O 1
ATOM 716 N N . LYS A 1 88 ? -16.209 9.982 34.282 1.00 47.50 88 LYS A N 1
ATOM 717 C CA . LYS A 1 88 ? -17.214 10.747 35.012 1.00 47.50 88 LYS A CA 1
ATOM 718 C C . LYS A 1 88 ? -16.534 11.174 36.309 1.00 47.50 88 LYS A C 1
ATOM 720 O O 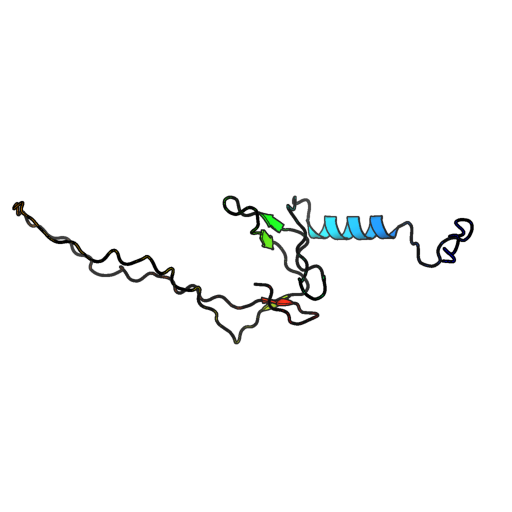. LYS A 1 88 ? -16.301 10.348 37.186 1.00 47.50 88 LYS A O 1
ATOM 725 N N . ARG A 1 89 ? -16.137 12.446 36.400 1.00 51.75 89 ARG A N 1
ATOM 726 C CA . ARG A 1 89 ? -15.734 13.061 37.666 1.00 51.75 89 ARG A CA 1
ATOM 727 C C . ARG A 1 89 ? -16.994 13.107 38.522 1.00 51.75 89 ARG A C 1
ATOM 729 O O . ARG A 1 89 ? -17.787 14.031 38.402 1.00 51.75 89 ARG A O 1
ATOM 736 N N . THR A 1 90 ? -17.200 12.069 39.321 1.00 49.81 90 THR A N 1
ATOM 737 C CA . THR A 1 90 ? -18.221 12.033 40.36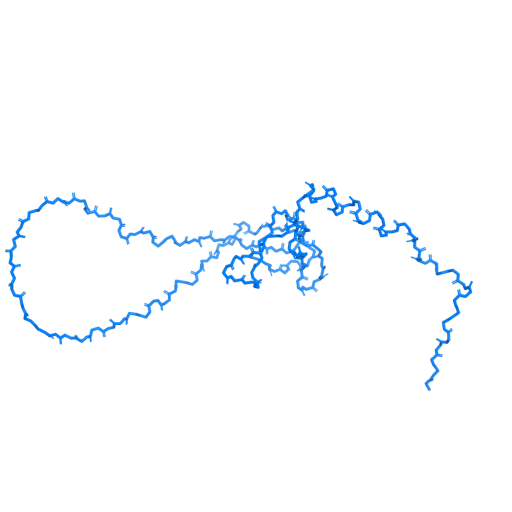4 1.00 49.81 90 THR A CA 1
ATOM 738 C C . THR A 1 90 ? -17.932 13.122 41.393 1.00 49.81 90 THR A C 1
ATOM 740 O O . THR A 1 90 ? -16.891 13.120 42.048 1.00 49.81 90 THR A O 1
ATOM 743 N N . ASP A 1 91 ? -18.865 14.066 41.450 1.00 50.91 91 ASP A N 1
ATOM 744 C CA . ASP A 1 91 ? -19.385 14.789 42.609 1.00 50.91 91 ASP A CA 1
ATOM 745 C C . ASP A 1 91 ? -18.492 14.979 43.847 1.00 50.91 91 ASP A C 1
ATOM 747 O O . ASP A 1 91 ? -18.267 14.065 44.643 1.00 50.91 91 ASP A O 1
ATOM 751 N N . LYS A 1 92 ? -18.192 16.251 44.150 1.00 47.47 92 LYS A N 1
ATOM 752 C CA . LYS A 1 92 ? -18.191 16.719 45.543 1.00 47.47 92 LYS A CA 1
ATOM 753 C C . LYS A 1 92 ? -18.955 18.041 45.664 1.00 47.47 92 LYS A C 1
ATOM 755 O O . LYS A 1 92 ? -18.613 19.059 45.076 1.00 47.47 92 LYS A O 1
ATOM 760 N N . LYS A 1 93 ? -20.049 17.936 46.411 1.00 46.84 93 LYS A N 1
ATOM 761 C CA . LYS A 1 93 ? -21.131 18.888 46.689 1.00 46.84 93 LYS A CA 1
ATOM 762 C C . LYS A 1 93 ? -20.690 20.056 47.597 1.00 46.84 93 LYS A C 1
ATOM 764 O O . LYS A 1 93 ? -19.844 19.841 48.461 1.00 46.84 93 LYS A O 1
ATOM 769 N N . LYS A 1 94 ? -21.474 21.154 47.526 1.00 42.44 94 LYS A N 1
ATOM 770 C CA . LYS A 1 94 ? -21.687 22.292 48.476 1.00 42.44 94 LYS A CA 1
ATOM 771 C C . LYS A 1 94 ? -20.832 23.550 48.204 1.00 42.44 94 LYS A C 1
ATOM 773 O O . LYS A 1 94 ? -19.632 23.434 48.057 1.00 42.44 94 LYS A O 1
ATOM 778 N N . SER A 1 95 ? -21.355 24.783 48.169 1.00 38.78 95 SER A N 1
ATOM 779 C CA . SER A 1 95 ? -22.685 25.317 48.521 1.00 38.78 95 SER A CA 1
ATOM 780 C C . SER A 1 95 ? -22.824 26.810 48.153 1.00 38.78 95 SER A C 1
ATOM 782 O O . SER A 1 95 ? -21.827 27.517 48.208 1.00 38.78 95 SER A O 1
ATOM 784 N N . ARG A 1 96 ? -24.086 27.263 48.009 1.00 35.56 96 ARG A N 1
ATOM 785 C CA . ARG A 1 96 ? -24.629 28.627 48.248 1.00 35.56 96 ARG A CA 1
ATOM 786 C C . ARG A 1 96 ? -24.395 29.718 47.190 1.00 35.56 96 ARG A C 1
ATOM 788 O O . ARG A 1 96 ? -23.282 30.172 46.991 1.00 35.56 96 ARG A O 1
ATOM 795 N N . GLY A 1 97 ? -25.497 30.239 46.639 1.00 32.34 97 GLY A N 1
ATOM 796 C CA . GLY A 1 97 ? -25.494 31.498 45.885 1.00 32.34 97 GLY A CA 1
ATOM 797 C C . GLY A 1 97 ? -26.717 31.685 44.991 1.00 32.34 97 GLY A C 1
ATOM 798 O O . GLY A 1 97 ? -26.675 31.415 43.804 1.00 32.34 97 GLY A O 1
ATOM 799 N N . GLN A 1 98 ? -27.817 32.102 45.597 1.00 42.19 98 GLN A N 1
ATOM 800 C CA . GLN A 1 98 ? -29.113 32.452 45.017 1.00 42.19 98 GLN A CA 1
ATOM 801 C C . GLN A 1 98 ? -29.007 33.618 44.012 1.00 42.19 98 GLN A C 1
ATOM 803 O O . GLN A 1 98 ? -28.533 34.668 44.409 1.00 42.19 98 GLN A O 1
ATOM 808 N N . PHE A 1 99 ? -29.510 33.483 42.775 1.00 31.19 99 PHE A N 1
ATOM 809 C CA . PHE A 1 99 ? -30.254 34.552 42.079 1.00 31.19 99 PHE A CA 1
ATOM 810 C C . PHE A 1 99 ? -31.060 33.992 40.892 1.00 31.19 99 PHE A C 1
ATOM 812 O O . PHE A 1 99 ? -30.534 33.359 39.983 1.00 31.19 99 PHE A O 1
ATOM 819 N N . ARG A 1 100 ? -32.378 34.212 40.939 1.00 36.09 100 ARG A N 1
ATOM 820 C CA . ARG A 1 100 ? -33.357 33.917 39.884 1.00 36.09 100 ARG A CA 1
ATOM 821 C C . ARG A 1 100 ? -33.426 35.090 38.903 1.00 36.09 100 ARG A C 1
ATOM 823 O O . ARG A 1 100 ? -33.601 36.201 39.390 1.00 36.09 100 ARG A O 1
ATOM 830 N N . ARG A 1 101 ? -33.507 34.827 37.589 1.00 34.31 101 ARG A N 1
ATOM 831 C CA . ARG A 1 101 ? -34.556 35.360 36.683 1.00 34.31 101 ARG A CA 1
ATOM 832 C C . ARG A 1 101 ? -34.770 34.426 35.477 1.00 34.31 101 ARG A C 1
ATOM 834 O O . ARG A 1 101 ? -33.818 33.905 34.913 1.00 34.31 101 ARG A O 1
ATOM 841 N N . LYS A 1 102 ? -36.054 34.208 35.168 1.00 34.00 102 LYS A N 1
ATOM 842 C CA . LYS A 1 102 ? -36.654 33.470 34.039 1.00 34.00 102 LYS A CA 1
ATOM 843 C C . LYS A 1 102 ? -36.497 34.248 32.724 1.00 34.00 102 LYS A C 1
ATOM 845 O O . LYS A 1 102 ? -36.647 35.465 32.770 1.00 34.00 102 LYS A O 1
ATOM 850 N N . SER A 1 103 ? -36.350 33.551 31.594 1.00 34.41 103 SER A N 1
ATOM 851 C CA . SER A 1 103 ? -37.375 33.491 30.527 1.00 34.41 103 SER A CA 1
ATOM 852 C C . SER A 1 103 ? -36.852 32.731 29.297 1.00 34.41 103 SER A C 1
ATOM 854 O O . SER A 1 103 ? -35.971 33.210 28.596 1.00 34.41 103 SER A O 1
ATOM 856 N N . ASP A 1 104 ? -37.413 31.541 29.090 1.00 32.78 104 ASP A N 1
ATOM 857 C CA . ASP A 1 104 ? -37.955 30.986 27.843 1.00 32.78 104 ASP A CA 1
ATOM 858 C C . ASP A 1 104 ? -37.254 31.303 26.509 1.00 32.78 104 ASP A C 1
ATOM 860 O O . ASP A 1 104 ? -37.467 32.353 25.907 1.00 32.78 104 ASP A O 1
ATOM 864 N N . ASN A 1 105 ? -36.516 30.314 25.995 1.00 34.09 105 ASN A N 1
ATOM 865 C CA . ASN A 1 105 ? -36.724 29.758 24.653 1.00 34.09 105 ASN A CA 1
ATOM 866 C C . ASN A 1 105 ? -36.120 28.345 24.602 1.00 34.09 105 ASN A C 1
ATOM 868 O O . ASN A 1 105 ? -34.909 28.154 24.687 1.00 34.09 105 ASN A O 1
ATOM 872 N N . LEU A 1 106 ? -37.016 27.367 24.515 1.00 41.59 106 LEU A N 1
ATOM 873 C CA . LEU A 1 106 ? -36.758 25.962 24.232 1.00 41.59 106 LEU A CA 1
ATOM 874 C C . LEU A 1 106 ? -36.426 25.849 22.730 1.00 41.59 106 LEU A C 1
ATOM 876 O O . LEU A 1 106 ? -37.167 26.378 21.903 1.00 41.59 106 LEU A O 1
ATOM 880 N N . PRO A 1 107 ? -35.325 25.180 22.373 1.00 39.41 107 PRO A N 1
ATOM 881 C CA . PRO A 1 107 ? -35.507 23.863 21.794 1.00 39.41 107 PRO A CA 1
ATOM 882 C C . PRO A 1 107 ? -34.771 22.829 22.635 1.00 39.41 107 PRO A C 1
ATOM 884 O O . PRO A 1 107 ? -33.549 22.804 22.758 1.00 39.41 107 PRO A O 1
ATOM 887 N N . GLU A 1 108 ? -35.596 21.981 23.224 1.00 42.41 108 GLU A N 1
ATOM 888 C CA . GLU A 1 108 ? -35.301 20.621 23.613 1.00 42.41 108 GLU A CA 1
ATOM 889 C C . GLU A 1 108 ? -34.716 19.865 22.413 1.00 42.41 108 GLU A C 1
ATOM 891 O O . GLU A 1 108 ? -35.095 20.101 21.266 1.00 42.41 108 GLU A O 1
ATOM 896 N N . THR A 1 109 ? -33.855 18.896 22.716 1.00 45.19 109 THR A N 1
ATOM 897 C CA . THR A 1 109 ? -33.368 17.835 21.820 1.00 45.19 109 THR A CA 1
ATOM 898 C C . THR A 1 109 ? -32.365 18.252 20.739 1.00 45.19 109 THR A C 1
ATOM 900 O O . THR A 1 109 ? -32.733 18.615 19.634 1.00 45.19 109 THR A O 1
ATOM 903 N N . THR A 1 110 ? -31.071 18.109 21.047 1.00 44.19 110 THR A N 1
ATOM 904 C CA . THR A 1 110 ? -30.190 17.106 20.404 1.00 44.19 110 THR A CA 1
ATOM 905 C C . THR A 1 110 ? -28.855 17.029 21.162 1.00 44.19 110 THR A C 1
ATOM 907 O O . THR A 1 110 ? -27.806 17.396 20.642 1.00 44.19 110 THR A O 1
ATOM 910 N N . ASP A 1 111 ? -28.890 16.525 22.397 1.00 40.56 111 ASP A N 1
ATOM 911 C CA . ASP A 1 111 ? -27.708 16.057 23.152 1.00 40.56 111 ASP A CA 1
ATOM 912 C C . ASP A 1 111 ? -27.321 14.601 22.762 1.00 40.56 111 ASP A C 1
ATOM 914 O O . ASP A 1 111 ? -26.675 13.875 23.509 1.00 40.56 111 ASP A O 1
ATOM 918 N N . GLU A 1 112 ? -27.706 14.155 21.561 1.00 45.28 112 GLU A N 1
ATOM 919 C CA . GLU A 1 112 ? -27.688 12.752 21.107 1.00 45.28 112 GLU A CA 1
ATOM 920 C C . GLU A 1 112 ? -26.990 12.625 19.737 1.00 45.28 112 GLU A C 1
ATOM 922 O O . GLU A 1 112 ? -27.542 12.119 18.764 1.00 45.28 112 GLU A O 1
ATOM 927 N N . ILE A 1 113 ? -25.766 13.145 19.618 1.00 44.94 113 ILE A N 1
ATOM 928 C CA . ILE A 1 113 ? -24.891 12.873 18.462 1.00 44.94 113 ILE A CA 1
ATOM 929 C C . ILE A 1 113 ? -23.505 12.466 18.975 1.00 44.94 113 ILE A C 1
ATOM 931 O O . ILE A 1 113 ? -22.465 12.952 18.536 1.00 44.94 113 ILE A O 1
ATOM 935 N N . LEU A 1 114 ? -23.466 11.524 19.918 1.00 52.50 114 LEU A N 1
ATOM 936 C CA . LEU A 1 114 ? -22.379 10.553 19.890 1.00 52.50 114 LEU A CA 1
ATOM 937 C C . LEU A 1 114 ? -22.677 9.677 18.677 1.00 52.50 114 LEU A C 1
ATOM 939 O O . LEU A 1 114 ? -23.432 8.714 18.766 1.00 52.50 114 LEU A O 1
ATOM 943 N N . LYS A 1 115 ? -22.167 10.079 17.507 1.00 51.88 115 LYS A N 1
ATOM 944 C CA . LYS A 1 115 ? -22.097 9.177 16.363 1.00 51.88 115 LYS A CA 1
ATOM 945 C C . LYS A 1 115 ? -21.336 7.955 16.858 1.00 51.88 115 LYS A C 1
ATOM 947 O O . LYS A 1 115 ? -20.121 8.013 17.021 1.00 51.88 115 LYS A O 1
ATOM 952 N N . ASP A 1 116 ? -22.058 6.873 17.115 1.00 55.56 116 ASP A N 1
ATOM 953 C CA . ASP A 1 116 ? -21.521 5.529 16.981 1.00 55.56 116 ASP A CA 1
ATOM 954 C C . ASP A 1 116 ? -21.035 5.450 15.531 1.00 55.56 116 ASP A C 1
ATOM 956 O O . ASP A 1 116 ? -21.790 5.123 14.613 1.00 55.56 116 ASP A O 1
ATOM 960 N N . GLU A 1 117 ? -19.805 5.900 15.288 1.00 67.00 117 GLU A N 1
ATOM 961 C CA . GLU A 1 117 ? -19.194 5.828 13.975 1.00 67.00 117 GLU A CA 1
ATOM 962 C C . GLU A 1 117 ? -18.950 4.346 13.712 1.00 67.00 117 GLU A C 1
ATOM 964 O O . GLU A 1 117 ? -18.066 3.703 14.280 1.00 67.00 117 GLU A O 1
ATOM 969 N N . VAL A 1 118 ? -19.861 3.774 12.930 1.00 80.44 118 VAL A N 1
ATOM 970 C CA . VAL A 1 118 ? -19.804 2.386 12.510 1.00 80.44 118 VAL A CA 1
ATOM 971 C C . VAL A 1 118 ? -18.849 2.301 11.331 1.00 80.44 118 VAL A C 1
ATOM 973 O O . VAL A 1 118 ? -19.149 2.807 10.247 1.00 80.44 118 VAL A O 1
ATOM 976 N N . PHE A 1 119 ? -17.726 1.621 11.529 1.00 85.75 119 PHE A N 1
ATOM 977 C CA . PHE A 1 119 ? -16.743 1.378 10.480 1.00 85.75 119 PHE A CA 1
ATOM 978 C C . PHE A 1 119 ? -16.827 -0.062 9.984 1.00 85.75 119 PHE A C 1
ATOM 980 O O . PHE A 1 119 ? -17.198 -0.980 10.721 1.00 85.75 119 PHE A O 1
ATOM 987 N N . LYS A 1 120 ? -16.512 -0.252 8.703 1.00 89.12 120 LYS A N 1
ATOM 988 C CA . LYS A 1 120 ? -16.387 -1.576 8.093 1.00 89.12 120 LYS A CA 1
ATOM 989 C C . LYS A 1 120 ? -14.908 -1.951 8.066 1.00 89.12 120 LYS A C 1
ATOM 991 O O . LYS A 1 120 ? -14.139 -1.139 7.544 1.00 89.12 120 LYS A O 1
ATOM 996 N N . PRO A 1 121 ? -14.525 -3.135 8.568 1.00 91.81 121 PRO A N 1
ATOM 997 C CA . PRO A 1 121 ? -13.135 -3.541 8.534 1.00 91.81 121 PRO A CA 1
ATOM 998 C C . PRO A 1 121 ? -12.673 -3.780 7.096 1.00 91.81 121 PRO A C 1
ATOM 1000 O O . PRO A 1 121 ? -13.441 -4.186 6.211 1.00 91.81 121 PRO A O 1
ATOM 1003 N N . VAL A 1 122 ? -11.397 -3.514 6.867 1.00 93.19 122 VAL A N 1
ATOM 1004 C CA . VAL A 1 122 ? -10.696 -3.683 5.603 1.00 93.19 122 VAL A CA 1
ATOM 1005 C C . VAL A 1 122 ? -9.643 -4.763 5.791 1.00 93.19 122 VAL A C 1
ATOM 1007 O O . VAL A 1 122 ? -8.790 -4.677 6.668 1.00 93.19 122 VAL A O 1
ATOM 1010 N N . CYS A 1 123 ? -9.667 -5.768 4.924 1.00 94.94 123 CYS A N 1
ATOM 1011 C CA . CYS A 1 123 ? -8.728 -6.882 4.939 1.00 94.94 123 CYS A CA 1
ATOM 1012 C C . CYS A 1 123 ? -7.833 -6.859 3.701 1.00 94.94 123 CYS A C 1
ATOM 1014 O O . CYS A 1 123 ? -8.256 -6.451 2.616 1.00 94.94 123 CYS A O 1
ATOM 1016 N N . CYS A 1 124 ? -6.610 -7.371 3.825 1.00 96.25 124 CYS A N 1
ATOM 1017 C CA . CYS A 1 124 ? -5.753 -7.626 2.673 1.00 96.25 124 CYS A CA 1
ATOM 1018 C C . CYS A 1 124 ? -6.375 -8.697 1.760 1.00 96.25 124 CYS A C 1
ATOM 1020 O O . CYS A 1 124 ? -6.833 -9.742 2.219 1.00 96.25 124 CYS A O 1
ATOM 1022 N N . SER A 1 125 ? -6.355 -8.484 0.445 1.00 95.06 125 SER A N 1
ATOM 1023 C CA . SER A 1 125 ? -6.903 -9.431 -0.529 1.00 95.06 125 SER A CA 1
ATOM 1024 C C . SER A 1 125 ? -6.077 -10.708 -0.682 1.00 95.06 125 SER A C 1
ATOM 1026 O O . SER A 1 125 ? -6.613 -11.686 -1.199 1.00 95.06 125 SER A O 1
ATOM 1028 N N . VAL A 1 126 ? -4.801 -10.681 -0.277 1.00 95.44 126 VAL A N 1
ATOM 1029 C CA . VAL A 1 126 ? -3.840 -11.784 -0.437 1.00 95.44 126 VAL A CA 1
ATOM 1030 C C . VAL A 1 126 ? -3.879 -12.731 0.762 1.00 95.44 126 VAL A C 1
ATOM 1032 O O . VAL A 1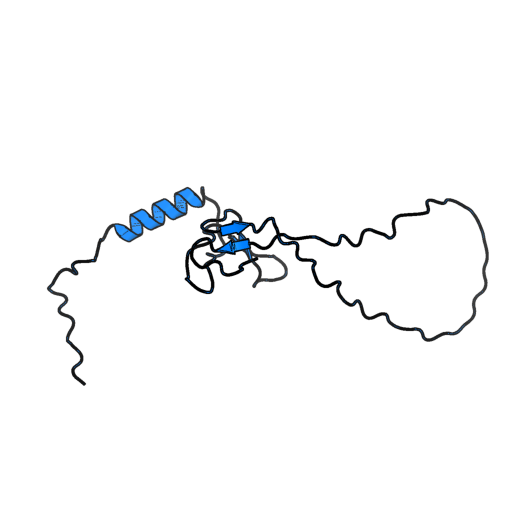 126 ? -4.079 -13.926 0.583 1.00 95.44 126 VAL A O 1
ATOM 1035 N N . CYS A 1 127 ? -3.733 -12.207 1.983 1.00 95.81 127 CYS A N 1
ATOM 1036 C CA . CYS A 1 127 ? -3.649 -13.014 3.210 1.00 95.81 127 CYS A CA 1
ATOM 1037 C C . CYS A 1 127 ? -4.841 -12.855 4.167 1.00 95.81 127 CYS A C 1
ATOM 1039 O O . CYS A 1 127 ? -4.837 -13.460 5.232 1.00 95.81 127 CYS A O 1
ATOM 1041 N N . GLN A 1 128 ? -5.845 -12.038 3.821 1.00 94.19 128 GLN A N 1
ATOM 1042 C CA . GLN A 1 128 ? -7.062 -11.798 4.619 1.00 94.19 128 GLN A CA 1
ATOM 1043 C C . GLN A 1 128 ? -6.843 -11.140 5.992 1.00 94.19 128 GLN A C 1
ATOM 1045 O O . GLN A 1 128 ? -7.801 -10.943 6.734 1.00 94.19 128 GLN A O 1
ATOM 1050 N N . THR A 1 129 ? -5.617 -10.729 6.320 1.00 95.12 129 THR A N 1
ATOM 1051 C CA . THR A 1 129 ? -5.313 -9.974 7.542 1.00 95.12 129 THR A CA 1
ATOM 1052 C C . THR A 1 129 ? -6.077 -8.650 7.573 1.00 95.12 129 THR A C 1
ATOM 1054 O O . THR A 1 129 ? -6.093 -7.931 6.573 1.00 95.12 129 THR A O 1
ATOM 1057 N N . GLU A 1 130 ? -6.690 -8.329 8.713 1.00 93.62 130 GLU A N 1
ATOM 1058 C CA . GLU A 1 130 ? -7.336 -7.039 8.984 1.00 93.62 130 GLU A CA 1
ATOM 1059 C C . GLU A 1 130 ? -6.285 -5.922 9.059 1.00 93.62 130 GLU A C 1
ATOM 1061 O O . GLU A 1 130 ? -5.254 -6.064 9.718 1.00 93.62 130 GLU A O 1
ATOM 1066 N N . VAL A 1 131 ? -6.517 -4.833 8.329 1.00 92.06 131 VAL A N 1
ATOM 1067 C CA . VAL A 1 131 ? -5.563 -3.725 8.167 1.00 92.06 131 VAL A CA 1
ATOM 1068 C C . VAL A 1 131 ? -6.154 -2.353 8.495 1.00 92.06 131 VAL A C 1
ATOM 1070 O O . VAL A 1 131 ? -5.377 -1.415 8.674 1.00 92.06 131 VAL A O 1
ATOM 1073 N N . ALA A 1 132 ? -7.482 -2.215 8.564 1.00 87.44 132 ALA A N 1
ATOM 1074 C CA . ALA A 1 132 ? -8.180 -1.005 9.010 1.00 87.44 132 ALA A CA 1
ATOM 1075 C C . ALA A 1 132 ? -9.610 -1.314 9.463 1.00 87.44 132 ALA A C 1
ATOM 1077 O O . ALA A 1 132 ? -10.152 -2.328 8.972 1.00 87.44 132 ALA A O 1
#

Radius of gyration: 27.71 Å; chains: 1; bounding box: 71×57×65 Å

InterPro domains:
  IPR019370 E2F-associated phosphoprotein [PF10238] (14-132)
  IPR019370 E2F-associated phosphoprotein [PTHR15967] (1-132)

Sequence (132 aa):
SDDDEIDYSVKPQFYDPCSDDRDEAWVERRRKGRKSDALLTCPACFTTLCVACQRHEKYVTQYRAMFVLNCKIVDNQRLRLPADCKRKRTDKKKSRGQFRRKSDNLPETTDEILKDEVFKPVCCSVCQTEVA

pLDDT: mean 76.26, std 20.83, range [31.19, 96.31]

Secondary structure (DSSP, 8-state):
-------TTSPPTT--TTHHHHHHHHHHHHHTT---S--EE-TTT--EEESSEEE-SS-TT-EEESSB-SEEE-TT--EE-------------------------------------EE--EEETTT--B--

Foldseek 3Di:
DPPPDDPPVDDPPPDDPCPVVVVVVVLCVQCVPPDAPDWDADPPPRHTFASHWDADPVDRPDIDHPDTDQKDWDPPDWDFDPDPCPPPPDDDDDDDDDDDDDDDDDDDDDPDPPPSPIDTWMAGNPPRHTDD